Protein AF-A0A7P0TB92-F1 (afdb_monomer_lite)

Structure (mmCIF, N/CA/C/O backbone):
data_AF-A0A7P0TB92-F1
#
_entry.id   AF-A0A7P0TB92-F1
#
loop_
_atom_site.group_PDB
_atom_site.id
_atom_site.type_symbol
_atom_site.label_atom_id
_atom_site.label_alt_id
_atom_site.label_comp_id
_atom_site.label_asym_id
_atom_site.label_entity_id
_atom_site.label_seq_id
_atom_site.pdbx_PDB_ins_code
_atom_site.Cartn_x
_atom_site.Cartn_y
_atom_site.Cartn_z
_atom_site.occupancy
_atom_site.B_iso_or_equiv
_atom_site.auth_seq_id
_atom_site.auth_comp_id
_atom_site.auth_asym_id
_atom_site.auth_atom_id
_atom_site.pdbx_PDB_model_num
ATOM 1 N N . MET A 1 1 ? -1.787 74.279 5.432 1.00 40.97 1 MET A N 1
ATOM 2 C CA . MET A 1 1 ? -2.879 73.569 4.731 1.00 40.97 1 MET A CA 1
ATOM 3 C C . MET A 1 1 ? -2.746 72.065 4.932 1.00 40.97 1 MET A C 1
ATOM 5 O O . MET A 1 1 ? -1.827 71.449 4.417 1.00 40.97 1 MET A O 1
ATOM 9 N N . GLN A 1 2 ? -3.669 71.537 5.732 1.00 46.28 2 GLN A N 1
ATOM 10 C CA . GLN A 1 2 ? -4.104 70.148 5.909 1.00 46.28 2 GLN A CA 1
ATOM 11 C C . GLN A 1 2 ? -3.920 69.223 4.689 1.00 46.28 2 GLN A C 1
ATOM 13 O O . GLN A 1 2 ? -4.468 69.562 3.645 1.00 46.28 2 GLN A O 1
ATOM 18 N N . ARG A 1 3 ? -3.316 68.030 4.861 1.00 49.25 3 ARG A N 1
ATOM 19 C CA . ARG A 1 3 ? -3.754 66.717 4.302 1.00 49.25 3 ARG A CA 1
ATOM 20 C C . ARG A 1 3 ? -3.177 65.592 5.183 1.00 49.25 3 ARG A C 1
ATOM 22 O O . ARG A 1 3 ? -1.986 65.331 5.154 1.00 49.25 3 ARG A O 1
ATOM 29 N N . ARG A 1 4 ? -3.931 65.168 6.204 1.00 48.25 4 ARG A N 1
ATOM 30 C CA . ARG A 1 4 ? -4.686 63.895 6.270 1.00 48.25 4 ARG A CA 1
ATOM 31 C C . ARG A 1 4 ? -3.799 62.650 6.146 1.00 48.25 4 ARG A C 1
ATOM 33 O O . ARG A 1 4 ? -3.431 62.255 5.047 1.00 48.25 4 ARG A O 1
ATOM 40 N N . GLY A 1 5 ? -3.526 62.038 7.299 1.00 45.59 5 GLY A N 1
ATOM 41 C CA . GLY A 1 5 ? -2.949 60.705 7.404 1.00 45.59 5 GLY A CA 1
ATOM 42 C C . GLY A 1 5 ? -3.907 59.624 6.903 1.00 45.59 5 GLY A C 1
ATOM 43 O O . GLY A 1 5 ? -5.123 59.725 7.067 1.00 45.59 5 GLY A O 1
ATOM 44 N N . ALA A 1 6 ? -3.327 58.588 6.310 1.00 48.78 6 ALA A N 1
ATOM 45 C CA . ALA A 1 6 ? -3.967 57.304 6.101 1.00 48.78 6 ALA A CA 1
ATOM 46 C C . ALA A 1 6 ? -3.290 56.311 7.051 1.00 48.78 6 ALA A C 1
ATOM 48 O O . ALA A 1 6 ? -2.112 55.993 6.889 1.00 48.78 6 ALA A O 1
ATOM 49 N N . LEU A 1 7 ? -4.034 55.862 8.064 1.00 47.34 7 LEU A N 1
ATOM 50 C CA . LEU A 1 7 ? -3.736 54.620 8.766 1.00 47.34 7 LEU A CA 1
ATOM 51 C C . LEU A 1 7 ? -3.771 53.511 7.705 1.00 47.34 7 LEU A C 1
ATOM 53 O O . LEU A 1 7 ? -4.848 53.130 7.246 1.00 47.34 7 LEU A O 1
ATOM 57 N N . PHE A 1 8 ? -2.610 53.012 7.288 1.00 43.31 8 PHE A N 1
ATOM 58 C CA . PHE A 1 8 ? -2.561 51.718 6.623 1.00 43.31 8 PHE A CA 1
ATOM 59 C C . PHE A 1 8 ? -2.841 50.667 7.692 1.00 43.31 8 PHE A C 1
ATOM 61 O O . PHE A 1 8 ? -2.054 50.471 8.618 1.00 43.31 8 PHE A O 1
ATOM 68 N N . GLY A 1 9 ? -4.024 50.062 7.594 1.00 40.06 9 GLY A N 1
ATOM 69 C CA . GLY A 1 9 ? -4.439 48.965 8.449 1.00 40.06 9 GLY A CA 1
ATOM 70 C C . GLY A 1 9 ? -3.413 47.840 8.399 1.00 40.06 9 GLY A C 1
ATOM 71 O O . GLY A 1 9 ? -2.990 47.406 7.329 1.00 40.06 9 GLY A O 1
ATOM 72 N N . MET A 1 10 ? -3.009 47.381 9.578 1.00 49.34 10 MET A N 1
ATOM 73 C CA . MET A 1 10 ? -2.226 46.165 9.738 1.00 49.34 10 MET A CA 1
ATOM 74 C C . MET A 1 10 ? -3.070 44.985 9.238 1.00 49.34 10 MET A C 1
ATOM 76 O O . MET A 1 10 ? -4.181 44.801 9.744 1.00 49.34 10 MET A O 1
ATOM 80 N N . PRO A 1 11 ? -2.586 44.137 8.316 1.00 46.09 11 PRO A N 1
ATOM 81 C CA . PRO A 1 11 ? -3.204 42.844 8.119 1.00 46.09 11 PRO A CA 1
ATOM 82 C C . PRO A 1 11 ? -2.760 41.948 9.277 1.00 46.09 11 PRO A C 1
ATOM 84 O O . PRO A 1 11 ? -1.752 41.248 9.219 1.00 46.09 11 PRO A O 1
ATOM 87 N N . GLY A 1 12 ? -3.533 41.992 10.362 1.00 48.41 12 GLY A N 1
ATOM 88 C CA . GLY A 1 12 ? -3.622 40.890 11.306 1.00 48.41 12 GLY A CA 1
ATOM 89 C C . GLY A 1 12 ? -4.283 39.717 10.592 1.00 48.41 12 GLY A C 1
ATOM 90 O O . GLY A 1 12 ? -5.499 39.680 10.436 1.00 48.41 12 GLY A O 1
ATO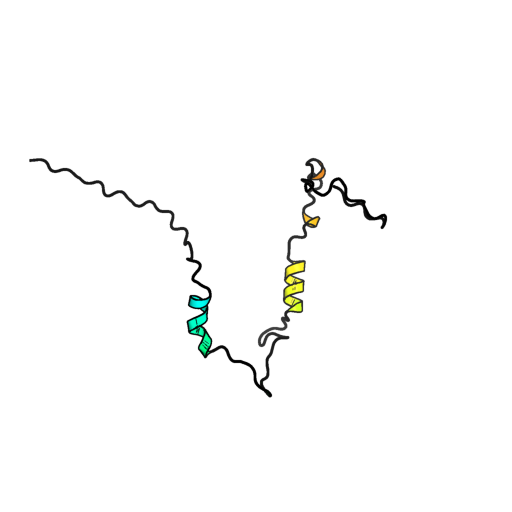M 91 N N . GLY A 1 13 ? -3.473 38.777 10.116 1.00 42.81 13 GLY A N 1
ATOM 92 C CA . GLY A 1 13 ? -3.931 37.572 9.442 1.00 42.81 13 GLY A CA 1
ATOM 93 C C . GLY A 1 13 ? -3.153 36.376 9.956 1.00 42.81 13 GLY A C 1
ATOM 94 O O . GLY A 1 13 ? -2.030 36.141 9.531 1.00 42.81 13 GLY A O 1
ATOM 95 N N . SER A 1 14 ? -3.768 35.643 10.885 1.00 46.56 14 SER A N 1
ATOM 96 C CA . SER A 1 14 ? -3.380 34.315 11.367 1.00 46.56 14 SER A CA 1
ATOM 97 C C . SER A 1 14 ? -2.697 33.471 10.276 1.00 46.56 14 SER A C 1
ATOM 99 O O . SER A 1 14 ? -3.337 32.846 9.416 1.00 46.56 14 SER A O 1
ATOM 101 N N . GLY A 1 15 ? -1.364 33.453 10.334 1.00 44.88 15 GLY A N 1
ATOM 102 C CA . GLY A 1 15 ? -0.472 32.650 9.508 1.00 44.88 15 GLY A CA 1
ATOM 103 C C . GLY A 1 15 ? -0.479 31.178 9.911 1.00 44.88 15 GLY A C 1
ATOM 104 O O . GLY A 1 15 ? 0.574 30.567 10.044 1.00 44.88 15 GLY A O 1
ATOM 105 N N . GLY A 1 16 ? -1.659 30.583 10.110 1.00 46.78 16 GLY A N 1
ATOM 106 C CA . GLY A 1 16 ? -1.791 29.140 9.951 1.00 46.78 16 GLY A CA 1
ATOM 107 C C . GLY A 1 16 ? -1.431 28.825 8.505 1.00 46.78 16 GLY A C 1
ATOM 108 O O . GLY A 1 16 ? -2.113 29.315 7.603 1.00 46.78 16 GLY A O 1
ATOM 109 N N . ARG A 1 17 ? -0.342 28.086 8.280 1.00 47.88 17 ARG A N 1
ATOM 110 C CA . ARG A 1 17 ? 0.048 27.593 6.956 1.00 47.88 17 ARG A CA 1
ATOM 111 C C . ARG A 1 17 ? -1.061 26.657 6.484 1.00 47.88 17 ARG A C 1
ATOM 113 O O . ARG A 1 17 ? -1.079 25.483 6.834 1.00 47.88 17 ARG A O 1
ATOM 120 N N . LYS A 1 18 ? -2.029 27.192 5.742 1.00 50.88 18 LYS A N 1
ATOM 121 C CA . LYS A 1 18 ? -2.908 26.377 4.910 1.00 50.88 18 LYS A CA 1
ATOM 122 C C . LYS A 1 18 ? -1.983 25.869 3.812 1.00 50.88 18 LYS A C 1
ATOM 124 O O . LYS A 1 18 ? -1.632 26.631 2.917 1.00 50.88 18 LYS A O 1
ATOM 129 N N . MET A 1 19 ? -1.489 24.640 3.945 1.00 53.72 19 MET A N 1
ATOM 130 C CA . MET A 1 19 ? -0.924 23.956 2.790 1.00 53.72 19 MET A CA 1
ATOM 131 C C . MET A 1 19 ? -2.080 23.887 1.800 1.00 53.72 19 MET A C 1
ATOM 133 O O . MET A 1 19 ? -3.098 23.259 2.097 1.00 53.72 19 MET A O 1
ATOM 137 N N . ALA A 1 20 ? -1.981 24.627 0.695 1.00 55.56 20 ALA A N 1
ATOM 138 C CA . ALA A 1 20 ? -2.859 24.381 -0.430 1.00 55.56 20 ALA A CA 1
ATOM 139 C C . ALA A 1 20 ? -2.713 22.887 -0.725 1.00 55.56 20 ALA A C 1
ATOM 141 O O . ALA A 1 20 ? -1.590 22.402 -0.881 1.00 55.56 20 ALA A O 1
ATOM 142 N N . ALA A 1 21 ? -3.818 22.147 -0.672 1.00 58.72 21 ALA A N 1
ATOM 143 C CA . ALA A 1 21 ? -3.841 20.785 -1.165 1.00 58.72 21 ALA A CA 1
ATOM 144 C C . ALA A 1 21 ? -3.601 20.897 -2.673 1.00 58.72 21 ALA A C 1
ATOM 146 O O . ALA A 1 21 ? -4.546 21.084 -3.434 1.00 58.72 21 ALA A O 1
ATOM 147 N N . GLY A 1 22 ? -2.325 20.937 -3.069 1.00 67.19 22 GLY A N 1
ATOM 148 C CA . GLY A 1 22 ? -1.928 20.852 -4.464 1.00 67.19 22 GLY A CA 1
ATOM 149 C C . GLY A 1 22 ? -2.583 19.611 -5.043 1.00 67.19 22 GLY A C 1
ATOM 150 O O . GLY A 1 22 ? -2.703 18.595 -4.347 1.00 67.19 22 GLY A O 1
ATOM 151 N N . ASP A 1 23 ? -3.064 19.720 -6.277 1.00 83.94 23 ASP A N 1
ATOM 152 C CA . ASP A 1 23 ? -3.608 18.566 -6.975 1.00 83.94 23 ASP A CA 1
ATOM 153 C C . ASP A 1 23 ? -2.551 17.454 -6.923 1.00 83.94 23 ASP A C 1
ATOM 155 O O . ASP A 1 23 ? -1.357 17.706 -7.107 1.00 83.94 23 ASP A O 1
ATOM 159 N N . ILE A 1 24 ? -2.959 16.223 -6.616 1.00 86.62 24 ILE A N 1
ATOM 160 C CA . ILE A 1 24 ? -2.031 15.098 -6.453 1.00 86.62 24 ILE A CA 1
ATOM 161 C C . ILE A 1 24 ? -1.150 14.925 -7.700 1.00 86.62 24 ILE A C 1
ATOM 163 O O . ILE A 1 24 ? 0.002 14.504 -7.595 1.00 86.62 24 ILE A O 1
ATOM 167 N N . GLY A 1 25 ? -1.669 15.322 -8.869 1.00 86.62 25 GLY A N 1
ATOM 168 C CA . GLY A 1 25 ? -0.928 15.394 -10.123 1.00 86.62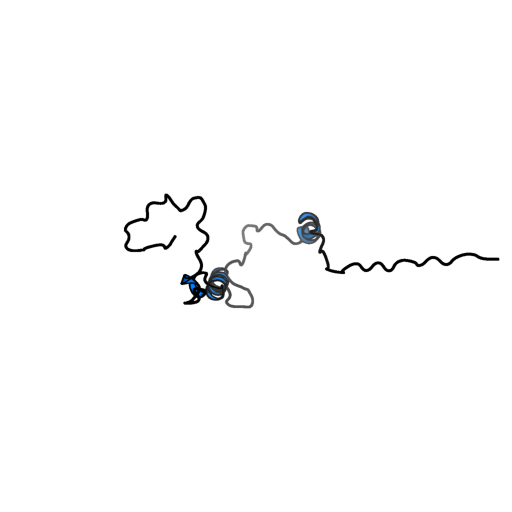 25 GLY A CA 1
ATOM 169 C C . GLY A 1 25 ? 0.241 16.383 -10.096 1.00 86.62 25 GLY A C 1
ATOM 170 O O . GLY A 1 25 ? 1.320 16.044 -10.568 1.00 86.62 25 GLY A O 1
ATOM 171 N N . GLU A 1 26 ? 0.085 17.562 -9.495 1.00 91.56 26 GLU A N 1
ATOM 172 C CA . GLU A 1 26 ? 1.152 18.570 -9.390 1.00 91.56 26 GLU A CA 1
ATOM 173 C C . GLU A 1 26 ? 2.327 18.063 -8.543 1.00 91.56 26 GLU A C 1
ATOM 175 O O . GLU A 1 26 ? 3.489 18.293 -8.876 1.00 91.56 26 GLU A O 1
ATOM 180 N N . LEU A 1 27 ? 2.028 17.292 -7.492 1.00 89.69 27 LEU A N 1
ATOM 181 C CA . LEU A 1 27 ? 3.041 16.657 -6.647 1.00 89.69 27 LEU A CA 1
ATOM 182 C C . LEU A 1 27 ? 3.696 15.440 -7.316 1.00 89.69 27 LEU A C 1
ATOM 184 O O . LEU A 1 27 ? 4.871 15.162 -7.078 1.00 89.69 27 LEU A O 1
ATOM 188 N N . LEU A 1 28 ? 2.952 14.695 -8.137 1.00 91.12 28 LEU A N 1
ATOM 189 C CA . LEU A 1 28 ? 3.418 13.439 -8.726 1.00 91.12 28 LEU A CA 1
ATOM 190 C C . LEU A 1 28 ? 4.212 13.633 -10.024 1.00 91.12 28 LEU A C 1
ATOM 192 O O . LEU A 1 28 ? 5.202 12.932 -10.239 1.00 91.12 28 LEU A O 1
ATOM 196 N N . VAL A 1 29 ? 3.791 14.560 -10.892 1.00 94.00 29 VAL A N 1
ATOM 197 C CA . VAL A 1 29 ? 4.352 14.768 -12.242 1.00 94.00 29 VAL A CA 1
ATOM 198 C C . VAL A 1 29 ? 5.884 14.894 -12.257 1.00 94.00 29 VAL A C 1
ATOM 200 O O . VAL A 1 29 ? 6.506 14.212 -13.077 1.00 94.00 29 VAL A O 1
ATOM 203 N N . PRO A 1 30 ? 6.537 15.647 -11.345 1.00 94.88 30 PRO A N 1
ATOM 204 C CA . PRO A 1 30 ? 8.001 15.745 -11.309 1.00 94.88 30 PRO A CA 1
ATOM 205 C C . PRO A 1 30 ? 8.720 14.406 -11.082 1.00 94.88 30 PRO A C 1
ATOM 207 O O . PRO A 1 30 ? 9.880 14.249 -11.461 1.00 94.88 30 PRO A O 1
ATOM 210 N N . HIS A 1 31 ? 8.042 13.433 -10.470 1.00 95.38 31 HIS A N 1
ATOM 211 C CA . HIS A 1 31 ? 8.605 12.137 -10.098 1.00 95.38 31 HIS A CA 1
ATOM 212 C C . HIS A 1 31 ? 8.217 11.004 -11.053 1.00 95.38 31 HIS A C 1
ATOM 214 O O . HIS A 1 31 ? 8.792 9.921 -10.980 1.00 95.38 31 HIS A O 1
ATOM 220 N N . MET A 1 32 ? 7.305 11.227 -12.002 1.00 92.88 32 MET A N 1
ATOM 221 C CA . MET A 1 32 ? 6.923 10.201 -12.980 1.00 92.88 32 MET A CA 1
ATOM 222 C C . MET A 1 32 ? 8.113 9.581 -13.742 1.00 92.88 32 MET A C 1
ATOM 224 O O . MET A 1 32 ? 8.093 8.365 -13.932 1.00 92.88 32 MET A O 1
ATOM 228 N N . PRO A 1 33 ? 9.184 10.319 -14.118 1.00 96.19 33 PRO A N 1
ATOM 229 C CA . PRO A 1 33 ? 10.346 9.722 -14.783 1.00 96.19 33 PRO A CA 1
ATOM 230 C C . PRO A 1 33 ? 11.134 8.710 -13.932 1.00 96.19 33 PRO A C 1
ATOM 232 O O . PRO A 1 33 ? 11.887 7.905 -14.483 1.00 96.19 33 PRO A O 1
ATOM 235 N N . THR A 1 34 ? 11.003 8.740 -12.600 1.00 96.44 34 THR A N 1
ATOM 236 C CA . THR A 1 34 ? 11.705 7.811 -11.697 1.00 96.44 34 THR A CA 1
ATOM 237 C C . THR A 1 34 ? 10.872 6.573 -11.356 1.00 96.44 34 THR A C 1
ATOM 239 O O . THR A 1 34 ? 11.433 5.559 -10.936 1.00 96.44 34 THR A O 1
ATOM 242 N N . ILE A 1 35 ? 9.556 6.610 -11.588 1.00 94.81 35 ILE A N 1
ATOM 243 C CA . ILE A 1 35 ? 8.637 5.491 -11.360 1.00 94.81 35 ILE A CA 1
ATOM 244 C C . ILE A 1 35 ? 8.709 4.531 -12.552 1.00 94.81 35 ILE A C 1
ATOM 246 O O . ILE A 1 35 ? 8.357 4.873 -13.679 1.00 94.81 35 ILE A O 1
ATOM 250 N N . ARG A 1 36 ? 9.161 3.299 -12.308 1.00 95.94 36 ARG A N 1
ATOM 251 C CA . ARG A 1 36 ? 9.322 2.265 -13.342 1.00 95.94 36 ARG A CA 1
ATOM 252 C C . ARG A 1 36 ? 8.295 1.149 -13.175 1.00 95.94 36 ARG A C 1
ATOM 254 O O . ARG A 1 36 ? 7.985 0.757 -12.055 1.00 95.94 36 ARG A O 1
ATOM 261 N N . VAL A 1 37 ? 7.825 0.599 -14.296 1.00 96.62 37 VAL A N 1
ATOM 262 C CA . VAL A 1 37 ? 7.028 -0.639 -14.319 1.00 96.62 37 VAL A CA 1
ATOM 263 C C . VAL A 1 37 ? 7.988 -1.838 -14.310 1.00 96.62 37 VAL A C 1
ATOM 265 O O . VAL A 1 37 ? 8.795 -1.935 -15.240 1.00 96.62 37 VAL A O 1
ATOM 268 N N . PRO A 1 38 ? 7.932 -2.732 -13.302 1.00 97.44 38 PRO A N 1
ATOM 269 C CA . PRO A 1 38 ? 8.800 -3.907 -13.237 1.00 97.44 38 PRO A CA 1
ATOM 270 C C . PRO A 1 38 ? 8.637 -4.825 -14.451 1.00 97.44 38 PRO A C 1
ATOM 272 O O . PRO A 1 38 ? 7.518 -5.096 -14.894 1.00 97.44 38 PRO A O 1
ATOM 275 N N . ARG A 1 39 ? 9.753 -5.327 -14.974 1.00 96.75 39 ARG A N 1
ATOM 276 C CA . ARG A 1 39 ? 9.827 -6.302 -16.068 1.00 96.75 39 ARG A CA 1
ATOM 277 C C . ARG A 1 39 ? 10.227 -7.679 -15.539 1.00 96.75 39 ARG A C 1
ATOM 279 O O . ARG A 1 39 ? 10.633 -7.837 -14.388 1.00 96.75 39 ARG A O 1
ATOM 286 N N . SER A 1 40 ? 10.132 -8.696 -16.395 1.00 96.56 40 SER A N 1
ATOM 287 C CA . SER A 1 40 ? 10.651 -10.028 -16.070 1.00 96.56 40 SER A CA 1
ATOM 288 C C . SER A 1 40 ? 12.135 -9.961 -15.713 1.00 96.56 40 SER A C 1
ATOM 290 O O . SER A 1 40 ? 12.933 -9.422 -16.474 1.00 96.56 40 SER A O 1
ATOM 292 N N . GLY A 1 41 ? 12.489 -10.538 -14.565 1.00 95.06 41 GLY A N 1
ATOM 293 C CA . GLY A 1 41 ? 13.851 -10.526 -14.026 1.00 95.06 41 GLY A CA 1
ATOM 294 C C . GLY A 1 41 ? 14.134 -9.397 -13.032 1.00 95.06 41 GLY A C 1
ATOM 295 O O . GLY A 1 41 ? 15.128 -9.480 -12.311 1.00 95.06 41 GLY A O 1
ATOM 296 N N . ASP A 1 42 ? 13.259 -8.393 -12.917 1.00 96.94 42 ASP A N 1
ATOM 297 C CA . ASP A 1 42 ? 13.421 -7.332 -11.923 1.00 96.94 42 ASP A CA 1
ATOM 298 C C . ASP A 1 42 ? 13.119 -7.852 -10.512 1.00 96.94 42 ASP A C 1
ATOM 300 O O . ASP A 1 42 ? 12.089 -8.480 -10.252 1.00 96.94 42 ASP A O 1
ATOM 304 N N . ARG A 1 43 ? 14.013 -7.548 -9.565 1.00 95.12 43 ARG A N 1
ATOM 305 C CA . ARG A 1 43 ? 13.812 -7.863 -8.145 1.00 95.12 43 ARG A CA 1
ATOM 306 C C . ARG A 1 43 ? 13.079 -6.714 -7.463 1.00 95.12 43 ARG A C 1
ATOM 308 O O . ARG A 1 43 ? 13.646 -5.643 -7.270 1.00 95.12 43 ARG A O 1
ATOM 315 N N . VAL A 1 44 ? 11.822 -6.947 -7.088 1.00 96.25 44 VAL A N 1
ATOM 316 C CA . VAL A 1 44 ? 10.989 -5.967 -6.377 1.00 96.25 44 VAL A CA 1
ATOM 317 C C . VAL A 1 44 ? 10.859 -6.378 -4.910 1.00 96.25 44 VAL A C 1
ATOM 319 O O . VAL A 1 44 ? 10.110 -7.296 -4.581 1.00 96.25 44 VAL A O 1
ATOM 322 N N . TYR A 1 45 ? 11.586 -5.694 -4.029 1.00 95.00 45 TYR A N 1
ATOM 323 C CA . TYR A 1 45 ? 11.626 -5.980 -2.592 1.00 95.00 45 TYR A CA 1
ATOM 324 C C . TYR A 1 45 ? 10.453 -5.302 -1.867 1.00 95.00 45 TYR A C 1
ATOM 326 O O . TYR A 1 45 ? 10.471 -4.092 -1.664 1.00 95.00 45 TYR A O 1
ATOM 334 N N . LYS A 1 46 ? 9.408 -6.069 -1.520 1.00 94.94 46 LYS A N 1
ATOM 335 C CA . LYS A 1 46 ? 8.184 -5.556 -0.855 1.00 94.94 46 LYS A CA 1
ATOM 336 C C . LYS A 1 46 ? 7.954 -6.101 0.556 1.00 94.94 46 LYS A C 1
ATOM 338 O O . LYS A 1 46 ? 7.078 -5.609 1.258 1.00 94.94 46 LYS A O 1
ATOM 343 N N . ASN A 1 47 ? 8.685 -7.148 0.932 1.00 95.69 47 ASN A N 1
ATOM 344 C CA . ASN A 1 47 ? 8.383 -7.942 2.125 1.00 95.69 47 ASN A CA 1
ATOM 345 C C . ASN A 1 47 ? 9.215 -7.525 3.341 1.00 95.69 47 ASN A C 1
ATOM 347 O O . ASN A 1 47 ? 8.796 -7.764 4.469 1.00 95.69 47 ASN A O 1
ATOM 351 N N . GLU A 1 48 ? 10.367 -6.900 3.109 1.00 95.00 48 GLU A N 1
ATOM 352 C CA . GLU A 1 48 ? 11.317 -6.503 4.143 1.00 95.00 48 GLU A CA 1
ATOM 353 C C . GLU A 1 48 ? 12.004 -5.191 3.760 1.00 95.00 48 GLU A C 1
ATOM 355 O O . GLU A 1 48 ? 12.163 -4.867 2.576 1.00 95.00 48 GLU A O 1
ATOM 360 N N . CYS A 1 49 ? 12.386 -4.425 4.775 1.00 94.19 49 CYS A N 1
ATOM 361 C CA . CYS A 1 49 ? 13.188 -3.226 4.614 1.00 94.19 49 CYS A CA 1
ATOM 362 C C . CYS A 1 49 ? 14.641 -3.585 4.258 1.00 94.19 49 CYS A C 1
ATOM 364 O O . CYS A 1 49 ? 15.202 -4.552 4.757 1.00 94.19 49 CYS A O 1
ATOM 366 N N . ALA A 1 50 ? 15.294 -2.761 3.437 1.00 96.12 50 ALA A N 1
ATOM 367 C CA . ALA A 1 50 ? 16.706 -2.957 3.097 1.00 96.12 50 ALA A CA 1
ATOM 368 C C . ALA A 1 50 ? 17.675 -2.648 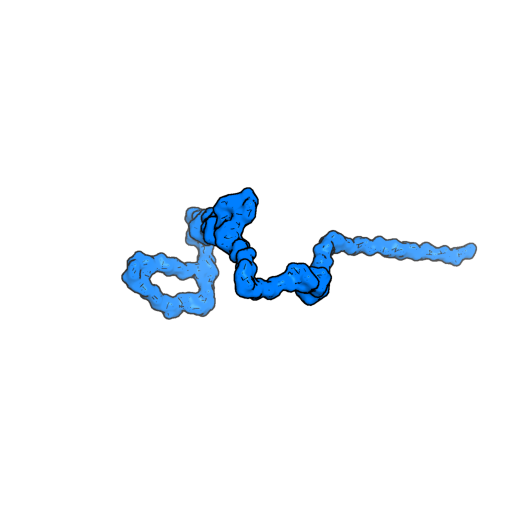4.260 1.00 96.12 50 ALA A C 1
ATOM 370 O O . ALA A 1 50 ? 18.840 -3.033 4.202 1.00 96.12 50 ALA A O 1
ATOM 371 N N . PHE A 1 51 ? 17.215 -1.926 5.287 1.00 96.25 51 PHE A N 1
ATOM 372 C CA . PHE A 1 51 ? 18.055 -1.404 6.374 1.00 96.25 51 PHE A CA 1
ATOM 373 C C . PHE A 1 51 ? 17.592 -1.824 7.778 1.00 96.25 51 PHE A C 1
ATOM 375 O O . PHE A 1 51 ? 18.277 -1.527 8.755 1.00 96.25 51 PHE A O 1
ATOM 382 N N . SER A 1 52 ? 16.442 -2.491 7.898 1.00 94.69 52 SER A N 1
ATOM 383 C CA . SER A 1 52 ? 15.869 -2.956 9.167 1.00 94.69 52 SER A CA 1
ATOM 384 C C . SER A 1 52 ? 15.159 -4.298 8.982 1.00 94.69 52 SER A C 1
ATOM 386 O O . SER A 1 52 ? 14.960 -4.751 7.859 1.00 94.69 52 SER A O 1
ATOM 388 N N . TYR A 1 53 ? 14.751 -4.925 10.087 1.00 93.69 53 TYR A N 1
ATOM 389 C CA . TYR A 1 53 ? 13.944 -6.154 10.073 1.00 93.69 53 TYR A CA 1
ATOM 390 C C . TYR A 1 53 ? 12.434 -5.881 9.979 1.00 93.69 53 TYR A C 1
ATOM 392 O O . TYR A 1 53 ? 11.620 -6.766 10.245 1.00 93.69 53 TYR A O 1
ATOM 400 N N . ASP A 1 54 ? 12.046 -4.655 9.624 1.00 95.75 54 ASP A N 1
ATOM 401 C CA . ASP A 1 54 ? 10.640 -4.295 9.528 1.00 95.75 54 ASP A CA 1
ATOM 402 C C . ASP A 1 54 ? 10.011 -4.939 8.295 1.00 95.75 54 ASP A C 1
ATOM 404 O O . ASP A 1 54 ? 10.528 -4.853 7.176 1.00 95.75 54 ASP A O 1
ATOM 408 N N . SER A 1 55 ? 8.847 -5.544 8.511 1.00 96.31 55 SER A N 1
ATOM 409 C CA . SER A 1 55 ? 7.955 -6.006 7.454 1.00 96.31 55 SER A CA 1
ATOM 410 C C . SER A 1 55 ? 6.655 -5.196 7.492 1.00 96.31 55 SER A C 1
ATOM 412 O O . SER A 1 55 ? 6.293 -4.672 8.554 1.00 96.31 55 SER A O 1
ATOM 414 N N . PRO A 1 56 ? 5.890 -5.132 6.385 1.00 96.12 56 PRO A N 1
ATOM 415 C CA . PRO A 1 56 ? 4.560 -4.524 6.400 1.00 96.12 56 PRO A CA 1
ATOM 416 C C . PRO A 1 56 ? 3.649 -5.101 7.495 1.00 96.12 56 PRO A C 1
ATOM 418 O O . PRO A 1 56 ? 2.823 -4.386 8.055 1.00 96.12 56 PRO A O 1
ATOM 421 N N . VAL A 1 57 ? 3.828 -6.385 7.828 1.00 95.94 57 VAL A N 1
ATOM 422 C CA . VAL A 1 57 ? 3.073 -7.072 8.883 1.00 95.94 57 VAL A CA 1
ATOM 423 C C . VAL A 1 57 ? 3.490 -6.577 10.266 1.00 95.94 57 VAL A C 1
ATOM 425 O O . VAL A 1 57 ? 2.627 -6.233 11.067 1.00 95.94 57 VAL A O 1
ATOM 428 N N . THR A 1 58 ? 4.794 -6.495 10.538 1.00 94.00 58 THR A N 1
ATOM 429 C CA . THR A 1 58 ? 5.321 -6.031 11.831 1.00 94.00 58 THR A CA 1
ATOM 430 C C . THR A 1 58 ? 4.857 -4.607 12.126 1.00 94.00 58 THR A C 1
ATOM 432 O O . THR A 1 58 ? 4.282 -4.356 13.181 1.00 94.00 58 THR A O 1
ATOM 435 N N . ILE A 1 59 ? 4.985 -3.703 11.148 1.00 94.75 59 ILE A N 1
ATOM 436 C CA . ILE A 1 59 ? 4.559 -2.302 11.284 1.00 94.75 59 ILE A CA 1
ATOM 437 C C . ILE A 1 59 ? 3.052 -2.209 11.562 1.00 94.75 59 ILE A C 1
ATOM 439 O O . ILE A 1 59 ? 2.621 -1.419 12.402 1.00 94.75 59 ILE A O 1
ATOM 443 N N . ALA A 1 60 ? 2.236 -3.018 10.878 1.00 95.12 60 ALA A N 1
ATOM 444 C CA . ALA A 1 60 ? 0.793 -3.039 11.098 1.00 95.12 60 ALA A CA 1
ATOM 445 C C . ALA A 1 60 ? 0.430 -3.538 12.506 1.00 95.12 60 ALA A C 1
ATOM 447 O O . ALA A 1 60 ? -0.405 -2.930 13.177 1.00 95.12 60 ALA A O 1
ATOM 448 N N . CYS A 1 61 ? 1.071 -4.610 12.973 1.00 95.19 61 CYS A N 1
ATOM 449 C CA . CYS A 1 61 ? 0.873 -5.134 14.322 1.00 95.19 61 CYS A CA 1
ATOM 450 C C . CYS A 1 61 ? 1.268 -4.106 15.388 1.00 95.19 61 CYS A C 1
ATOM 452 O O . CYS A 1 61 ? 0.482 -3.846 16.297 1.00 95.19 61 CYS A O 1
ATOM 454 N N . ASP A 1 62 ? 2.428 -3.465 15.248 1.00 93.88 62 ASP A N 1
ATOM 455 C CA . ASP A 1 62 ? 2.897 -2.439 16.183 1.00 93.88 62 ASP A CA 1
ATOM 456 C C . ASP A 1 62 ? 1.964 -1.226 16.212 1.00 93.88 62 ASP A C 1
ATOM 458 O O . ASP A 1 62 ? 1.654 -0.695 17.282 1.00 93.88 62 ASP A O 1
ATOM 462 N N . ALA A 1 63 ? 1.444 -0.808 15.055 1.00 94.12 63 ALA A N 1
ATOM 463 C CA . ALA A 1 63 ? 0.450 0.257 14.972 1.00 94.12 63 ALA A CA 1
ATOM 464 C C . ALA A 1 63 ? -0.843 -0.106 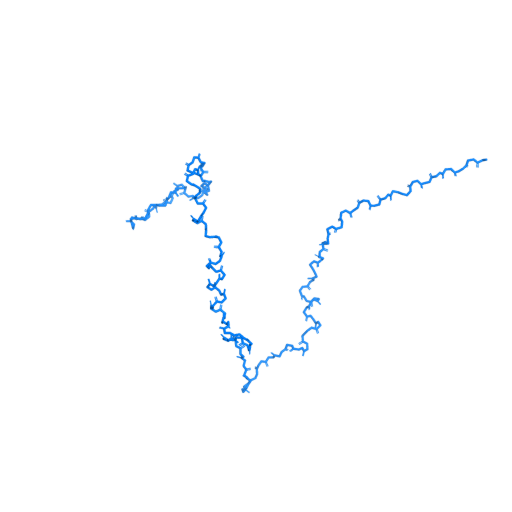15.721 1.00 94.12 63 ALA A C 1
ATOM 466 O O . ALA A 1 63 ? -1.377 0.716 16.464 1.00 94.12 63 ALA A O 1
ATOM 467 N N . VAL A 1 64 ? -1.336 -1.340 15.583 1.00 91.19 64 VAL A N 1
ATOM 468 C CA . VAL A 1 64 ? -2.527 -1.811 16.310 1.00 91.19 64 VAL A CA 1
ATOM 469 C C . VAL A 1 64 ? -2.258 -1.878 17.812 1.00 91.19 64 VAL A C 1
ATOM 471 O O . VAL A 1 64 ? -3.061 -1.371 18.596 1.00 91.19 64 VAL A O 1
ATOM 474 N N . LEU A 1 65 ? -1.126 -2.448 18.221 1.00 89.62 65 LEU A N 1
ATOM 475 C CA . LEU A 1 65 ? -0.755 -2.590 19.630 1.00 89.62 65 LEU A CA 1
ATOM 476 C C . LEU A 1 65 ? -0.519 -1.238 20.315 1.00 89.62 65 LEU A C 1
ATOM 478 O O . LEU A 1 65 ? -0.860 -1.073 21.485 1.00 89.62 65 LEU A O 1
ATOM 482 N N . SER A 1 66 ? 0.037 -0.266 19.592 1.00 90.88 66 SER A N 1
ATOM 483 C CA . SER A 1 66 ? 0.253 1.097 20.091 1.00 90.88 66 SER A CA 1
ATOM 484 C C . SER A 1 66 ? -1.000 1.976 20.024 1.00 90.88 66 SER A C 1
ATOM 486 O O . SER A 1 66 ? -1.075 3.001 20.710 1.00 90.88 66 SER A O 1
ATOM 488 N N . SER A 1 67 ? -2.005 1.591 19.232 1.00 88.62 67 SER A N 1
ATOM 489 C CA . SER A 1 67 ? -3.261 2.328 19.141 1.00 88.62 67 SER A CA 1
ATOM 490 C C . SER A 1 67 ? -4.028 2.305 20.469 1.00 88.62 67 SER A C 1
ATOM 492 O O . SER A 1 67 ? -4.023 1.334 21.229 1.00 88.62 67 SER A O 1
ATOM 494 N N . LYS A 1 68 ? -4.734 3.401 20.770 1.00 82.62 68 LYS A N 1
ATOM 495 C CA . LYS A 1 68 ? -5.634 3.441 21.928 1.00 82.62 68 LYS A CA 1
ATOM 496 C C . LYS A 1 68 ? -6.831 2.542 21.632 1.00 82.62 68 LYS A C 1
ATOM 498 O O . LYS A 1 68 ? -7.702 2.930 20.860 1.00 82.62 68 LYS A O 1
ATOM 503 N N . SER A 1 69 ? -6.882 1.373 22.270 1.00 75.12 69 SER A N 1
ATOM 504 C CA . SER A 1 69 ? -8.064 0.511 22.203 1.00 75.12 69 SER A CA 1
ATOM 505 C C . SER A 1 69 ? -9.303 1.286 22.684 1.00 75.12 69 SER A C 1
ATOM 507 O O . SER A 1 69 ? -9.245 1.883 23.766 1.00 75.12 69 SER A O 1
ATOM 509 N N . PRO A 1 70 ? -10.425 1.260 21.939 1.00 65.56 70 PRO A N 1
ATOM 510 C CA . PRO A 1 70 ? -11.698 1.839 22.374 1.00 65.56 70 PRO A CA 1
ATOM 511 C C . PRO A 1 70 ? -12.147 1.323 23.747 1.00 65.56 70 PRO A C 1
ATOM 513 O O . PRO A 1 70 ? -12.774 2.051 24.507 1.00 65.56 70 PRO A O 1
ATOM 516 N N . TYR A 1 71 ? -11.750 0.098 24.101 1.00 63.94 71 TYR A N 1
ATOM 517 C CA . TYR A 1 71 ? -12.068 -0.536 25.380 1.00 63.94 71 TYR A CA 1
ATOM 518 C C . TYR A 1 71 ? -11.168 -0.086 26.535 1.00 63.94 71 TYR A C 1
ATOM 520 O O . TYR A 1 71 ? -11.517 -0.262 27.696 1.00 63.94 71 TYR A O 1
ATOM 528 N N . ARG A 1 72 ? -10.003 0.510 26.251 1.00 61.19 72 ARG A N 1
ATOM 529 C CA . ARG A 1 72 ? -9.052 0.933 27.293 1.00 61.19 72 ARG A CA 1
ATOM 530 C C . ARG A 1 72 ? -9.463 2.239 27.988 1.00 61.19 72 ARG A C 1
ATOM 532 O O . ARG A 1 72 ? -8.829 2.613 28.966 1.00 61.19 72 ARG A O 1
ATOM 539 N N . LYS A 1 73 ? -10.504 2.918 27.491 1.00 56.78 73 LYS A N 1
ATOM 540 C CA . LYS A 1 73 ? -11.100 4.126 28.084 1.00 56.78 73 LYS A CA 1
ATOM 541 C C . LYS A 1 73 ? -12.519 3.902 28.614 1.00 56.78 73 LYS A C 1
ATOM 543 O O . LYS A 1 73 ? -13.347 4.803 28.532 1.00 56.78 73 LYS A O 1
ATOM 548 N N . GLN A 1 74 ? -12.832 2.723 29.137 1.00 53.81 74 GLN A N 1
ATOM 549 C CA . GLN A 1 74 ? -13.876 2.720 30.155 1.00 53.81 74 GLN A CA 1
ATOM 550 C C . GLN A 1 74 ? -13.236 3.329 31.401 1.00 53.81 74 GLN A C 1
ATOM 552 O O . GLN A 1 74 ? -12.532 2.625 32.125 1.00 53.81 74 GLN A O 1
ATOM 557 N N . ASP A 1 75 ? -13.415 4.638 31.622 1.00 52.38 75 ASP A N 1
ATOM 558 C CA . ASP A 1 75 ? -13.289 5.109 32.996 1.00 52.38 75 ASP A CA 1
ATOM 559 C C . ASP A 1 75 ? -14.361 4.328 33.777 1.00 52.38 75 ASP A C 1
ATOM 561 O O . ASP A 1 75 ? -15.496 4.211 33.297 1.00 52.38 75 ASP A O 1
ATOM 565 N N . PRO A 1 76 ? -14.035 3.744 34.940 1.00 49.91 76 PRO A N 1
ATOM 566 C CA . PRO A 1 76 ? -15.028 3.074 35.780 1.00 49.91 76 PRO A CA 1
ATOM 567 C C . PRO A 1 76 ? -16.263 3.956 36.045 1.00 49.91 76 PRO A C 1
ATOM 569 O O . PRO A 1 76 ? -17.362 3.436 36.201 1.00 49.91 76 PRO A O 1
ATOM 572 N N . ASP A 1 77 ? -16.086 5.280 35.974 1.00 45.50 77 ASP A N 1
ATOM 573 C CA . ASP A 1 77 ? -17.121 6.296 36.168 1.00 45.50 77 ASP A CA 1
ATOM 574 C C . ASP A 1 77 ? -17.812 6.776 34.868 1.00 45.50 77 ASP A C 1
ATOM 576 O O . ASP A 1 77 ? -18.733 7.588 34.929 1.00 45.50 77 ASP A O 1
ATOM 580 N N . THR A 1 78 ? -17.450 6.285 33.669 1.00 48.78 78 THR A N 1
ATOM 581 C CA . THR A 1 78 ? -18.227 6.582 32.435 1.00 48.78 78 THR A CA 1
ATOM 582 C C . THR A 1 78 ? -19.558 5.822 32.384 1.00 48.78 78 THR A C 1
ATOM 584 O O . THR A 1 78 ? -20.352 6.035 31.475 1.00 48.78 78 THR A O 1
ATOM 587 N N . TRP A 1 79 ? -19.823 4.948 33.357 1.00 53.19 79 TRP A N 1
ATOM 588 C CA . TRP A 1 79 ? -21.060 4.172 33.466 1.00 53.19 79 TRP A CA 1
ATOM 589 C C . TRP A 1 79 ? -22.278 5.033 33.857 1.00 53.19 79 TRP A C 1
ATOM 591 O O . TRP A 1 79 ? -23.402 4.553 33.773 1.00 53.19 79 TRP A O 1
ATOM 601 N N . GLU A 1 80 ? -22.068 6.296 34.249 1.00 48.25 80 GLU A N 1
ATOM 602 C CA . GLU A 1 80 ? -23.128 7.267 34.579 1.00 48.25 80 GLU A CA 1
ATOM 603 C C . GLU A 1 80 ? -23.581 8.124 33.382 1.00 48.25 80 GLU A C 1
ATOM 605 O O . GLU A 1 80 ? -24.588 8.820 33.477 1.00 48.25 80 GLU A O 1
ATOM 610 N N . ASN A 1 81 ?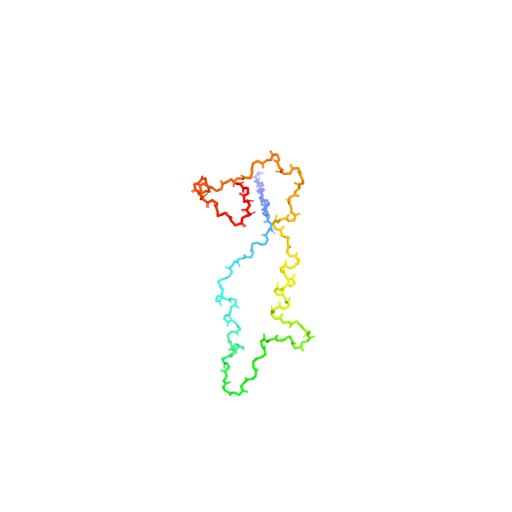 -22.875 8.099 32.244 1.00 59.28 81 ASN A N 1
ATOM 611 C CA . ASN A 1 81 ? -23.323 8.808 31.043 1.00 59.28 81 ASN A CA 1
ATOM 612 C C . ASN A 1 81 ? -23.750 7.820 29.964 1.00 59.28 81 ASN A C 1
ATOM 614 O O . ASN A 1 81 ? -22.957 6.993 29.515 1.00 59.28 81 ASN A O 1
ATOM 618 N N . GLU A 1 82 ? -25.005 7.949 29.532 1.00 57.62 82 GLU A N 1
ATOM 619 C CA . GLU A 1 82 ? -25.581 7.150 28.457 1.00 57.62 82 GLU A CA 1
ATOM 620 C C . GLU A 1 82 ? -24.711 7.265 27.200 1.00 57.62 82 GLU A C 1
ATOM 622 O O . GLU A 1 82 ? -24.541 8.343 26.620 1.00 57.62 82 GLU A O 1
ATOM 627 N N . LEU A 1 83 ? -24.131 6.137 26.785 1.00 58.69 83 LEU A N 1
ATOM 628 C CA . LEU A 1 83 ? -23.473 6.031 25.492 1.00 58.69 83 LEU A CA 1
ATOM 629 C C . LEU A 1 83 ? -24.513 6.395 24.422 1.00 58.69 83 LEU A C 1
ATOM 631 O O . LEU A 1 83 ? -25.611 5.836 24.431 1.00 58.69 83 LEU A O 1
ATOM 635 N N . PRO A 1 84 ? -24.223 7.347 23.516 1.00 56.44 84 PRO A N 1
ATOM 636 C CA . PRO A 1 84 ? -25.177 7.745 22.498 1.00 56.44 84 PRO A CA 1
ATOM 637 C C . PRO A 1 84 ? -25.445 6.561 21.571 1.00 56.44 84 PRO A C 1
ATOM 639 O O . PRO A 1 84 ? -24.649 6.229 20.689 1.00 56.44 84 PRO A O 1
ATOM 642 N N . VAL A 1 85 ? -26.594 5.933 21.784 1.00 62.22 85 VAL A N 1
ATOM 643 C CA . VAL A 1 85 ? -27.076 4.823 20.979 1.00 62.22 85 VAL A CA 1
ATOM 644 C C . VAL A 1 85 ? -27.328 5.341 19.564 1.00 62.22 85 VAL A C 1
ATOM 646 O O . VAL A 1 85 ? -28.024 6.339 19.353 1.00 62.22 85 VAL A O 1
ATOM 649 N N . SER A 1 86 ? -26.753 4.678 18.558 1.00 61.38 86 SER A N 1
ATOM 650 C CA . SER A 1 86 ? -27.079 4.976 17.161 1.00 61.38 86 SER A CA 1
ATOM 651 C C . SER A 1 86 ? -28.593 4.872 16.965 1.00 61.38 86 SER A C 1
ATOM 653 O O . SER A 1 86 ? -29.214 3.925 17.442 1.00 61.38 86 SER A O 1
ATOM 655 N N . LYS A 1 87 ? -29.190 5.785 16.188 1.00 64.06 87 LYS A N 1
ATOM 656 C CA . LYS A 1 87 ? -30.629 5.782 15.834 1.00 64.06 87 LYS A CA 1
ATOM 657 C C . LYS A 1 87 ? -31.165 4.442 15.292 1.00 64.06 87 LYS A C 1
ATOM 659 O O . LYS A 1 87 ? -32.374 4.273 15.177 1.00 64.06 87 LYS A O 1
ATOM 664 N N . TYR A 1 88 ? -30.281 3.514 14.929 1.00 64.62 88 TYR A N 1
ATOM 665 C CA . TYR A 1 88 ? -30.598 2.194 14.389 1.00 64.62 88 TYR A CA 1
ATOM 666 C C . TYR A 1 88 ? -30.399 1.032 15.380 1.00 64.62 88 TYR A C 1
ATOM 668 O O . TYR A 1 88 ? -30.678 -0.105 15.011 1.00 64.62 88 TYR A O 1
ATOM 676 N N . ALA A 1 89 ? -29.916 1.269 16.606 1.00 66.06 89 ALA A N 1
ATOM 677 C CA . ALA A 1 89 ? -29.529 0.183 17.515 1.00 66.06 89 ALA A CA 1
ATOM 678 C C . ALA A 1 89 ? -30.696 -0.398 18.336 1.00 66.06 89 ALA A C 1
ATOM 680 O O . ALA A 1 89 ? -30.651 -1.562 18.718 1.00 66.06 89 ALA A O 1
ATOM 681 N N . ASN A 1 90 ? -31.773 0.368 18.542 1.00 64.19 90 ASN A N 1
ATOM 682 C CA . ASN A 1 90 ? -32.865 0.009 19.461 1.00 64.19 90 ASN A CA 1
ATOM 683 C C . ASN A 1 90 ? -33.661 -1.255 19.080 1.00 64.19 90 ASN A C 1
ATOM 685 O O . ASN A 1 90 ? -34.326 -1.827 19.936 1.00 64.19 90 ASN A O 1
ATOM 689 N N . ASN A 1 91 ? -33.609 -1.692 17.817 1.00 71.50 91 ASN A N 1
ATOM 690 C CA . ASN A 1 91 ? -34.361 -2.857 17.326 1.00 71.50 91 ASN A CA 1
ATOM 691 C C . ASN A 1 91 ? -33.457 -4.044 16.956 1.00 71.50 91 ASN A C 1
ATOM 693 O O . ASN A 1 91 ? -33.925 -5.000 16.337 1.00 71.50 91 ASN A O 1
ATOM 697 N N . LEU A 1 92 ? -32.157 -3.980 17.266 1.00 70.19 92 LEU A N 1
ATOM 698 C CA . LEU A 1 92 ? -31.238 -5.069 16.955 1.00 70.19 92 LEU A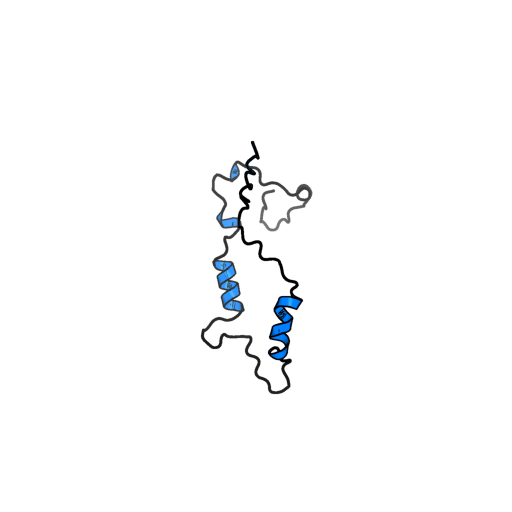 CA 1
ATOM 699 C C . LEU A 1 92 ? -31.429 -6.207 17.958 1.00 70.19 92 LEU A C 1
ATOM 701 O O . LEU A 1 92 ? -31.270 -6.035 19.165 1.00 70.19 92 LEU A O 1
ATOM 705 N N . THR A 1 93 ? -31.754 -7.393 17.449 1.00 74.56 93 THR A N 1
ATOM 706 C CA . THR A 1 93 ? -31.795 -8.613 18.254 1.00 74.56 93 THR A CA 1
ATOM 707 C C . THR A 1 93 ? -30.374 -9.016 18.611 1.00 74.56 93 THR A C 1
ATOM 709 O O . THR A 1 93 ? -29.566 -9.305 17.723 1.00 74.56 93 THR A O 1
ATOM 712 N N . GLN A 1 94 ? -30.064 -9.049 19.902 1.00 70.81 94 GLN A N 1
ATOM 713 C CA . GLN A 1 94 ? -28.782 -9.563 20.352 1.00 70.81 94 GLN A CA 1
ATOM 714 C C . GLN A 1 94 ? -28.709 -11.069 20.078 1.00 70.81 94 GLN A C 1
ATOM 716 O O . GLN A 1 94 ? -29.646 -11.804 20.386 1.00 70.81 94 GLN A O 1
ATOM 721 N N . LEU A 1 95 ? -27.593 -11.519 19.507 1.00 77.81 95 LEU A N 1
ATOM 722 C CA . LEU A 1 95 ? -27.310 -12.944 19.369 1.00 77.81 95 LEU A CA 1
ATOM 723 C C . LEU A 1 95 ? -27.048 -13.543 20.763 1.00 77.81 95 LEU A C 1
ATOM 725 O O . LEU A 1 95 ? -26.454 -12.902 21.630 1.00 77.81 95 LEU A O 1
ATOM 729 N N . ASP A 1 96 ? -27.488 -14.774 20.989 1.00 70.69 96 ASP A N 1
ATOM 730 C CA . ASP A 1 96 ? -27.454 -15.500 22.266 1.00 70.69 96 ASP A CA 1
ATOM 731 C C . ASP A 1 96 ? -26.121 -16.227 22.522 1.00 70.69 96 ASP A C 1
ATOM 733 O O . ASP A 1 96 ? -26.042 -17.179 23.294 1.00 70.69 96 ASP A O 1
ATOM 737 N N . ASN A 1 97 ? -25.028 -15.740 21.935 1.00 80.75 97 ASN A N 1
ATOM 738 C CA . ASN A 1 97 ? -23.688 -16.326 22.047 1.00 80.75 97 ASN A CA 1
ATOM 739 C C . ASN A 1 97 ? -22.996 -16.072 23.406 1.00 80.75 97 ASN A C 1
ATOM 741 O O . ASN A 1 97 ? -21.772 -16.147 23.505 1.00 80.75 97 ASN A O 1
ATOM 745 N N . GLY A 1 98 ? -23.760 -15.734 24.449 1.00 71.81 98 GLY A N 1
ATOM 746 C CA . GLY A 1 98 ? -23.248 -15.407 25.782 1.00 71.81 98 GLY A CA 1
ATOM 747 C C . GLY A 1 98 ? -22.569 -14.036 25.901 1.00 71.81 98 GLY A C 1
ATOM 748 O O . GLY A 1 98 ? -22.135 -13.680 26.994 1.00 71.81 98 GLY A O 1
ATOM 749 N N . VAL A 1 99 ? -22.496 -13.242 24.825 1.00 68.62 99 VAL A N 1
ATOM 750 C CA . VAL A 1 99 ? -21.903 -11.896 24.835 1.00 68.62 99 VAL A CA 1
ATOM 751 C C . VAL A 1 99 ? -23.013 -10.847 24.847 1.00 68.62 99 VAL A C 1
ATOM 753 O O . VAL A 1 99 ? -23.740 -10.687 23.868 1.00 68.62 99 VAL A O 1
ATOM 756 N N . ARG A 1 100 ? -23.144 -10.108 25.958 1.00 63.88 100 ARG A N 1
ATOM 757 C CA . ARG A 1 100 ? -24.100 -8.999 26.081 1.00 63.88 100 ARG A CA 1
ATOM 758 C C . ARG A 1 100 ? -23.443 -7.682 25.695 1.00 63.88 100 ARG A C 1
ATOM 760 O O . ARG A 1 100 ? -22.549 -7.220 26.398 1.00 63.88 100 ARG A O 1
ATOM 767 N N . ILE A 1 101 ? -23.887 -7.095 24.586 1.00 65.25 101 ILE A N 1
ATOM 768 C CA . ILE A 1 101 ? -23.408 -5.787 24.137 1.00 65.25 101 ILE A CA 1
ATOM 769 C C . ILE A 1 101 ? -24.329 -4.744 24.779 1.00 65.25 101 ILE A C 1
ATOM 771 O O . ILE A 1 101 ? -25.525 -4.749 24.480 1.00 65.25 101 ILE A O 1
ATOM 775 N N . PRO A 1 102 ? -23.830 -3.908 25.705 1.00 58.66 102 PRO A N 1
ATOM 776 C CA . PRO A 1 102 ? -24.628 -2.815 26.246 1.00 58.66 102 PRO A CA 1
ATOM 777 C C . PRO A 1 102 ? -25.024 -1.847 25.112 1.00 58.66 102 PRO A C 1
ATOM 779 O O . PRO A 1 102 ? -24.225 -1.676 24.186 1.00 58.66 102 PRO A O 1
ATOM 782 N N . PRO A 1 103 ? -26.250 -1.287 25.146 1.00 57.59 103 PRO A N 1
ATOM 783 C CA . PRO A 1 103 ? -26.729 -0.343 24.135 1.00 57.59 103 PRO A CA 1
ATOM 784 C C . PRO A 1 103 ? -25.848 0.908 24.030 1.00 57.59 103 PRO A C 1
ATOM 786 O O . PRO A 1 103 ? -25.287 1.331 25.068 1.00 57.59 103 PRO A O 1
#

Organism: Homo sapiens (NCBI:txid9606)

InterPro domains:
  IPR013083 Zinc finger, RING/FYVE/PHD-type [G3DSA:3.30.40.10] (21-86)
  IPR041432 Ubiquitinyl hydrolase, variant UBP zinc finger [PF17807] (35-57)

Radius of gyration: 28.71 Å; chains: 1; bounding box: 52×90×52 Å

Secondary structure (DSSP, 8-state):
-----------------------HHHHHGGGGGG-----TT-----SS-SSSS--HHHHHHHHHHHS--GGGG--GGGGGS-----TTSTTPPPPSSS-----

Foldseek 3Di:
DDDDDDDPDDPPDPPPPPPPPPDVCVVCVVCVVVDDDDDPPDDDDQAADPVDRDGPVNVVVVCVVPDDDPVNPPPVPCVPDDDPDPPPRPPDDDDPPVDDDDD

Sequence (103 aa):
MQRRGALFGMPGGSGGRKMAAGDIGELLVPHMPTIRVPRSGDRVYKNECAFSYDSPVTIACDAVLSSKSPYRKQDPDTWENELPVSKYANNLTQLDNGVRIPP

pLDDT: mean 73.5, std 19.83, range [40.06, 97.44]